Protein AF-A0A7S1MUQ2-F1 (afdb_monomer)

Foldseek 3Di:
DDDDFDQDDDPDPPDDPQSVVPPDDPDTDRPCPVDPDDDCLAPVLVVDDDDQSVVQNVQQVLLLVLVQCVCVVPVDDPRDHCHNNPDPTDRDCPPVSSVSSVVSVVVVVVVVVVVVVVD

Radius of gyration: 20.49 Å; Cα contacts (8 Å, |Δi|>4): 85; chains: 1; bounding box: 57×33×40 Å

InterPro domains:
  IPR013618 Protein O-mannosyl-transferase TMTC, DUF1736 [PF08409] (35-108)
  IPR052384 O-mannosyl-transferase TMTC [PTHR44216] (30-117)

Organism: Hemiselmis andersenii (NCBI:txid464988)

Solvent-accessible surface area (backbone atoms only — not comparable to full-atom values): 7551 Å² total; per-residue (Å²): 132,81,92,74,77,66,90,82,60,99,85,47,95,85,59,52,79,60,62,65,70,60,73,83,71,100,71,85,61,57,82,55,84,84,47,88,75,72,50,62,54,56,37,46,66,75,71,50,71,67,91,60,27,66,56,22,38,53,49,33,55,51,30,44,53,48,64,45,50,47,46,81,82,54,76,81,66,80,84,71,60,48,37,76,59,73,39,74,78,37,81,56,84,84,42,70,64,52,56,56,27,50,53,46,55,52,50,52,52,52,52,49,54,50,52,63,72,75,107

Sequence (119 aa):
GECQVVTKVKGDPNISAWDVAGTVAPGIYSHSSCQPNFLQSENPARFLRGPHAPRTRLLTWTYLVAFNAKLLVWPSTLLADYSANTVPLLEHFSDPRVALTVIFFLSLFLLSALALRAA

Secondary structure (DSSP, 8-state):
---------TT-TT--HHHHHT-SSS----GGGSS----TTT-HHHH--STTHHHHHHHHHHHHHHHHGGGGT---SPPP-SGGGSS-----TTSHHHHHHHHHHHHHHHHHHHHHHH-

pLDDT: mean 78.04, std 20.93, range [34.03, 98.06]

Structure (mmCIF, N/CA/C/O backbone):
data_AF-A0A7S1MUQ2-F1
#
_entry.id   AF-A0A7S1MUQ2-F1
#
loop_
_atom_site.group_PDB
_atom_site.id
_atom_site.type_symbol
_atom_site.label_atom_id
_atom_site.label_alt_id
_atom_site.label_comp_id
_atom_site.label_asym_id
_atom_site.label_entity_id
_atom_site.label_seq_id
_atom_site.pdbx_PDB_ins_code
_atom_site.Cartn_x
_atom_site.Cartn_y
_atom_site.Cartn_z
_atom_site.occupancy
_atom_site.B_iso_or_equiv
_atom_site.auth_seq_id
_atom_site.auth_comp_id
_atom_site.auth_asym_id
_atom_site.auth_atom_id
_atom_site.pdbx_PDB_model_num
ATOM 1 N N . GLY A 1 1 ? 25.018 15.062 13.226 1.00 48.44 1 GLY A N 1
ATOM 2 C CA . GLY A 1 1 ? 26.323 14.868 12.573 1.00 48.44 1 GLY A CA 1
ATOM 3 C C . GLY A 1 1 ? 26.291 15.625 11.273 1.00 48.44 1 GLY A C 1
ATOM 4 O O . GLY A 1 1 ? 25.295 15.512 10.571 1.00 48.44 1 GLY A O 1
ATOM 5 N N . GLU A 1 2 ? 27.296 16.452 11.011 1.00 51.16 2 GLU A N 1
ATOM 6 C CA . GLU A 1 2 ? 27.385 17.221 9.767 1.00 51.16 2 GLU A CA 1
ATOM 7 C C . GLU A 1 2 ? 27.573 16.292 8.562 1.00 51.16 2 GLU A 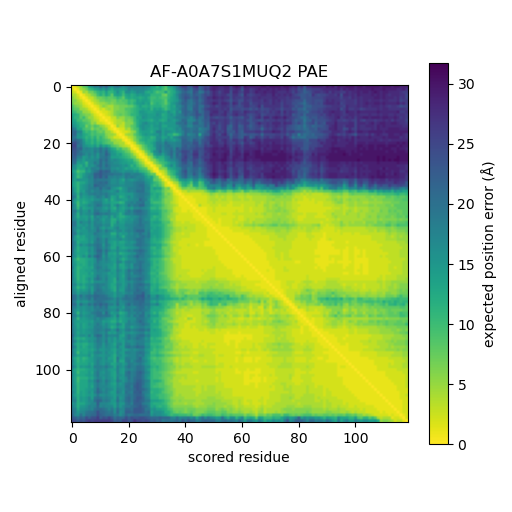C 1
ATOM 9 O O . GLU A 1 2 ? 28.198 15.235 8.665 1.00 51.16 2 GLU A O 1
ATOM 14 N N . CYS A 1 3 ? 26.984 16.685 7.432 1.00 53.78 3 CYS A N 1
ATOM 15 C CA . CYS A 1 3 ? 27.062 15.965 6.166 1.00 53.78 3 CYS A CA 1
ATOM 16 C C . CYS A 1 3 ? 28.535 15.770 5.774 1.00 53.78 3 CYS A C 1
ATOM 18 O O . CYS A 1 3 ? 29.266 16.750 5.646 1.00 53.78 3 CYS A O 1
ATOM 20 N N . GLN A 1 4 ? 28.976 14.519 5.607 1.00 45.34 4 GLN A N 1
ATOM 21 C CA . GLN A 1 4 ? 30.359 14.197 5.243 1.00 45.34 4 GLN A CA 1
ATOM 22 C C . GLN A 1 4 ? 30.490 13.733 3.794 1.00 45.34 4 GLN A C 1
ATOM 24 O O . GLN A 1 4 ? 29.615 13.068 3.238 1.00 45.34 4 GLN A O 1
ATOM 29 N N . VAL A 1 5 ? 31.592 14.153 3.172 1.00 54.09 5 VAL A N 1
ATOM 30 C CA . VAL A 1 5 ? 31.854 13.978 1.745 1.00 54.09 5 VAL A CA 1
ATOM 31 C C . VAL A 1 5 ? 32.284 12.546 1.508 1.00 54.09 5 VAL A C 1
ATOM 33 O O . VAL A 1 5 ? 33.321 12.134 2.017 1.00 54.09 5 VAL A O 1
ATOM 36 N N . VAL A 1 6 ? 31.534 11.798 0.704 1.00 52.62 6 VAL A N 1
ATOM 37 C CA . VAL A 1 6 ? 31.959 10.470 0.251 1.00 52.62 6 VAL A CA 1
ATOM 38 C C . VAL A 1 6 ? 32.171 10.517 -1.254 1.00 52.62 6 VAL A C 1
ATOM 40 O O . VAL A 1 6 ? 31.268 10.893 -2.001 1.00 52.62 6 VAL A O 1
ATOM 43 N N . THR A 1 7 ? 33.368 10.147 -1.701 1.00 52.50 7 THR A N 1
ATOM 44 C CA . THR A 1 7 ? 33.697 9.976 -3.118 1.00 52.50 7 THR A CA 1
ATOM 45 C C . THR A 1 7 ? 33.436 8.522 -3.520 1.00 52.50 7 THR A C 1
ATOM 47 O O . THR A 1 7 ? 33.852 7.590 -2.834 1.00 52.50 7 THR A O 1
ATOM 50 N N . LYS A 1 8 ? 32.701 8.314 -4.615 1.00 54.75 8 LYS A N 1
ATOM 51 C CA . LYS A 1 8 ? 32.398 6.992 -5.193 1.00 54.75 8 LYS A CA 1
ATOM 52 C C . LYS A 1 8 ? 32.934 6.948 -6.620 1.00 54.75 8 LYS A C 1
ATOM 54 O O . LYS A 1 8 ? 32.822 7.943 -7.336 1.00 54.75 8 LYS A O 1
ATOM 59 N N . VAL A 1 9 ? 33.532 5.829 -7.030 1.00 52.62 9 VAL A N 1
ATOM 60 C CA . VAL A 1 9 ? 34.177 5.681 -8.350 1.00 52.62 9 VAL A CA 1
ATOM 61 C C . VAL A 1 9 ? 33.378 4.757 -9.266 1.00 52.62 9 VAL A C 1
ATOM 63 O O . VAL A 1 9 ? 32.795 3.765 -8.833 1.00 52.62 9 VAL A O 1
ATOM 66 N N . LYS A 1 10 ? 33.352 5.079 -10.567 1.00 44.72 10 LYS A N 1
ATOM 67 C CA . LYS A 1 10 ? 32.670 4.292 -11.607 1.00 44.72 10 LYS A CA 1
ATOM 68 C C . LYS A 1 10 ? 33.197 2.848 -11.607 1.00 44.72 10 LYS A C 1
ATOM 70 O O . LYS A 1 10 ? 34.329 2.619 -12.017 1.00 44.72 10 LYS A O 1
ATOM 75 N N . GLY A 1 11 ? 32.369 1.898 -11.164 1.00 49.25 11 GLY A N 1
ATOM 76 C CA . GLY A 1 11 ? 32.735 0.484 -10.981 1.00 49.25 11 GLY A CA 1
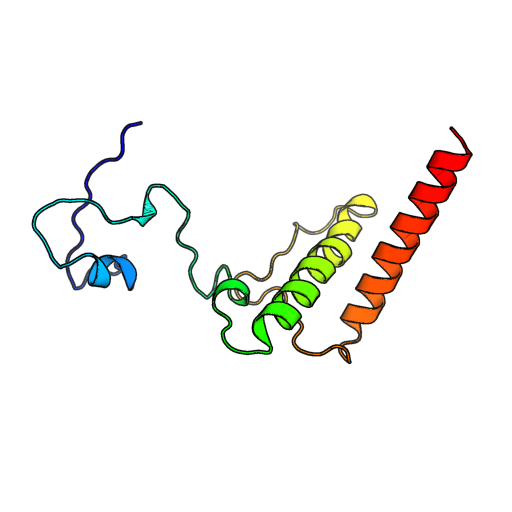ATOM 77 C C . GLY A 1 11 ? 32.486 -0.052 -9.566 1.00 49.25 11 GLY A C 1
ATOM 78 O O . GLY A 1 11 ? 32.515 -1.264 -9.372 1.00 49.25 11 GLY A O 1
ATOM 79 N N . ASP A 1 12 ? 32.194 0.819 -8.596 1.00 54.53 12 ASP A N 1
ATOM 80 C CA . ASP A 1 12 ? 31.776 0.398 -7.258 1.00 54.53 12 ASP A CA 1
ATOM 81 C C . ASP A 1 12 ? 30.440 -0.372 -7.309 1.00 54.53 12 ASP A C 1
ATOM 83 O O . ASP A 1 12 ? 29.466 0.145 -7.852 1.00 54.53 12 ASP A O 1
ATOM 87 N N . PRO A 1 13 ? 30.308 -1.553 -6.676 1.00 54.47 13 PRO A N 1
ATOM 88 C CA . PRO A 1 13 ? 29.037 -2.291 -6.629 1.00 54.47 13 PRO A CA 1
ATOM 89 C C . PRO A 1 13 ? 27.956 -1.570 -5.806 1.00 54.47 13 PRO A C 1
ATOM 91 O O . PRO A 1 13 ? 26.782 -1.917 -5.873 1.00 54.47 13 PRO A O 1
ATOM 94 N N . ASN A 1 14 ? 28.358 -0.548 -5.046 1.00 49.97 14 ASN A N 1
ATOM 95 C CA . ASN A 1 14 ? 27.488 0.324 -4.263 1.00 49.97 14 ASN A CA 1
ATOM 96 C C . ASN A 1 14 ? 27.228 1.673 -4.960 1.00 49.97 14 ASN A C 1
ATOM 98 O O . ASN A 1 14 ? 26.823 2.621 -4.290 1.00 49.97 14 ASN A O 1
ATOM 102 N N . ILE A 1 15 ? 27.526 1.789 -6.262 1.00 55.69 15 ILE A N 1
ATOM 103 C CA . ILE A 1 15 ? 27.238 2.983 -7.059 1.00 55.69 15 ILE A CA 1
ATOM 104 C C . ILE A 1 15 ? 25.808 2.898 -7.601 1.00 55.69 15 ILE A C 1
ATOM 106 O O . ILE A 1 15 ? 25.453 2.007 -8.372 1.00 55.69 15 ILE A O 1
ATOM 110 N N . SER A 1 16 ? 24.956 3.823 -7.178 1.00 51.03 16 SER A N 1
ATOM 111 C CA . SER A 1 16 ? 23.619 3.981 -7.742 1.00 51.03 16 SER A CA 1
ATOM 112 C C . SER A 1 16 ? 23.663 4.941 -8.934 1.00 51.03 16 SER A C 1
ATOM 114 O O . SER A 1 16 ? 24.597 5.728 -9.096 1.00 51.03 16 SER A O 1
ATOM 116 N N . ALA A 1 17 ? 22.634 4.927 -9.782 1.00 46.81 17 ALA A N 1
ATOM 117 C CA . ALA A 1 17 ? 22.557 5.809 -10.952 1.00 46.81 17 ALA A CA 1
ATOM 118 C C . ALA A 1 17 ? 22.685 7.317 -10.614 1.00 46.81 17 ALA A C 1
ATOM 120 O O . ALA A 1 17 ? 23.065 8.111 -11.474 1.00 46.81 17 ALA A O 1
ATOM 121 N N . TRP A 1 18 ? 22.431 7.713 -9.361 1.00 41.28 18 TRP A N 1
ATOM 122 C CA . TRP A 1 18 ? 22.567 9.091 -8.877 1.00 41.28 18 TRP A CA 1
ATOM 123 C C . TRP A 1 18 ? 23.992 9.471 -8.458 1.00 41.28 18 TRP A C 1
ATOM 125 O O . TRP A 1 18 ? 24.335 10.649 -8.500 1.00 41.28 18 TRP A O 1
ATOM 135 N N . ASP A 1 19 ? 24.850 8.495 -8.156 1.00 48.44 19 ASP A N 1
ATOM 136 C CA . ASP A 1 19 ? 26.279 8.731 -7.920 1.00 48.44 19 ASP A CA 1
ATOM 137 C C . ASP A 1 19 ? 27.024 9.008 -9.238 1.00 48.44 19 ASP A C 1
ATOM 139 O O . ASP A 1 19 ? 28.003 9.748 -9.266 1.00 48.44 19 ASP A O 1
ATOM 143 N N . VAL A 1 20 ? 26.517 8.475 -10.357 1.00 47.56 20 VAL A N 1
ATOM 144 C CA . VAL A 1 20 ? 27.025 8.759 -11.709 1.00 47.56 20 VAL A CA 1
ATOM 145 C C . VAL A 1 20 ? 26.496 10.102 -12.230 1.00 47.56 20 VAL A C 1
ATOM 147 O O . VAL A 1 20 ? 27.231 10.838 -12.880 1.00 47.56 20 VAL A O 1
ATOM 150 N N . ALA A 1 21 ? 25.254 10.475 -11.904 1.00 46.00 21 ALA A N 1
ATOM 151 C CA . ALA A 1 21 ? 24.659 11.751 -12.318 1.00 46.00 21 ALA A CA 1
ATOM 152 C C . ALA A 1 21 ? 25.178 12.977 -11.532 1.00 46.00 21 ALA A C 1
ATOM 154 O O . ALA A 1 21 ? 25.013 14.103 -11.994 1.00 46.00 21 ALA A O 1
ATOM 155 N N . GLY A 1 22 ? 25.837 12.779 -10.383 1.00 47.38 22 GLY A N 1
ATOM 156 C CA 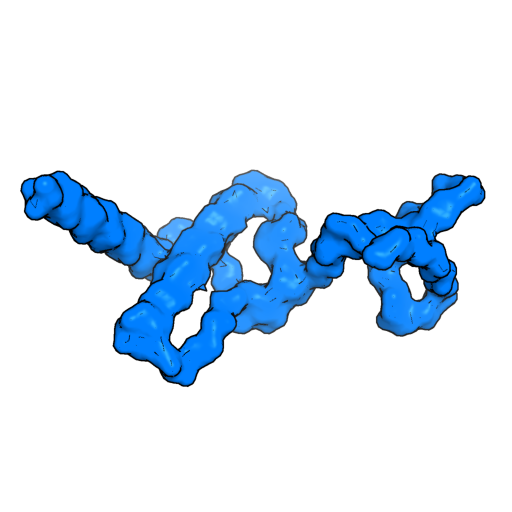. GLY A 1 22 ? 26.466 13.844 -9.586 1.00 47.38 22 GLY A CA 1
ATOM 157 C C . GLY A 1 22 ? 27.791 14.386 -10.144 1.00 47.38 22 GLY A C 1
ATOM 158 O O . GLY A 1 22 ? 28.450 15.183 -9.482 1.00 47.38 22 GLY A O 1
ATOM 159 N N . THR A 1 23 ? 28.216 13.964 -11.340 1.00 43.97 23 THR A N 1
ATOM 160 C CA . THR A 1 23 ? 29.537 14.297 -11.897 1.00 43.97 23 THR A CA 1
ATOM 161 C C . THR A 1 23 ? 29.508 15.383 -12.971 1.00 43.97 23 THR A C 1
ATOM 163 O O . THR A 1 23 ? 29.946 15.136 -14.085 1.00 43.97 23 THR A O 1
ATOM 166 N N . VAL A 1 24 ? 29.088 16.614 -12.648 1.00 39.84 24 VAL A N 1
ATOM 167 C CA . VAL A 1 24 ? 29.611 17.803 -13.359 1.00 39.84 24 VAL A CA 1
ATOM 168 C C . VAL A 1 24 ? 29.623 19.045 -12.448 1.00 39.84 24 VAL A C 1
ATOM 170 O O . VAL A 1 24 ? 28.635 19.766 -12.383 1.00 39.84 24 VAL A O 1
ATOM 173 N N . ALA A 1 25 ? 30.752 19.273 -11.759 1.00 34.03 25 ALA A N 1
ATOM 174 C CA 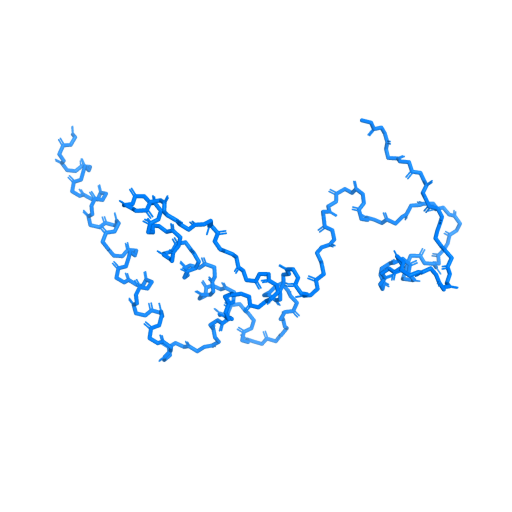. ALA A 1 25 ? 31.351 20.557 -11.321 1.00 34.03 25 ALA A CA 1
ATOM 175 C C . ALA A 1 25 ? 32.058 20.414 -9.951 1.00 34.03 25 ALA A C 1
ATOM 177 O O . ALA A 1 25 ? 31.615 19.633 -9.108 1.00 34.03 25 ALA A O 1
ATOM 178 N N . PRO A 1 26 ? 33.191 21.112 -9.726 1.00 45.09 26 PRO A N 1
ATOM 179 C CA . PRO A 1 26 ? 34.098 20.833 -8.616 1.00 45.09 26 PRO A CA 1
ATOM 180 C C . PRO A 1 26 ? 33.496 21.314 -7.289 1.00 45.09 26 PRO A C 1
ATOM 182 O O . PRO A 1 26 ? 33.550 22.494 -6.956 1.00 45.09 26 PRO A O 1
ATOM 185 N N . GLY A 1 27 ? 32.906 20.370 -6.553 1.00 39.06 27 GLY A N 1
ATOM 186 C CA . GLY A 1 27 ? 32.251 20.608 -5.269 1.00 39.06 27 GLY A CA 1
ATOM 187 C C . GLY A 1 27 ? 31.251 19.508 -4.898 1.00 39.06 27 GLY A C 1
ATOM 188 O O . GLY A 1 27 ? 30.057 19.731 -4.969 1.00 39.06 27 GLY A O 1
ATOM 189 N N . ILE A 1 28 ? 31.759 18.324 -4.538 1.00 50.25 28 ILE A N 1
ATOM 190 C CA . ILE A 1 28 ? 31.472 17.627 -3.268 1.00 50.25 28 ILE A CA 1
ATOM 191 C C . ILE A 1 28 ? 29.982 17.372 -2.836 1.00 50.25 28 ILE A C 1
ATOM 193 O O . ILE A 1 28 ? 29.193 18.294 -2.676 1.00 50.25 28 ILE A O 1
ATOM 197 N N . TYR A 1 29 ? 29.710 16.085 -2.504 1.00 44.03 29 TYR A N 1
ATOM 198 C CA . TYR A 1 29 ? 28.503 15.342 -2.022 1.00 44.03 29 TYR A CA 1
ATOM 199 C C . TYR A 1 29 ? 27.513 14.783 -3.080 1.00 44.03 29 TYR A C 1
ATOM 201 O O . TYR A 1 29 ? 27.099 15.475 -4.001 1.00 44.03 29 TYR A O 1
ATOM 209 N N . SER A 1 30 ? 27.054 13.531 -2.894 1.00 50.50 30 SER A N 1
ATOM 210 C CA . SER A 1 30 ? 25.847 12.984 -3.551 1.00 50.50 30 SER A CA 1
ATOM 211 C C . SER A 1 30 ? 24.627 13.328 -2.687 1.00 50.50 30 SER A C 1
ATOM 213 O O . SER A 1 30 ? 24.626 13.063 -1.488 1.00 50.50 30 SER A O 1
ATOM 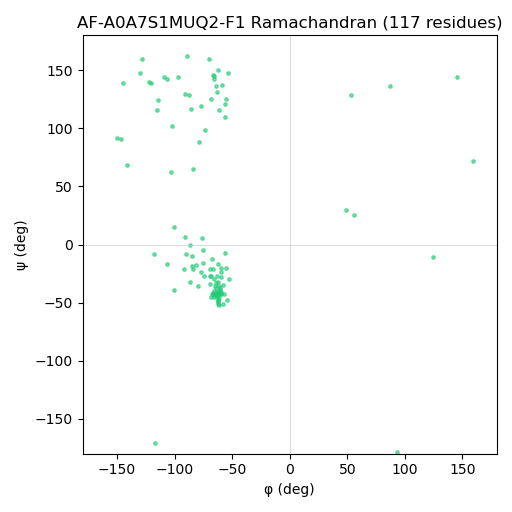215 N N . HIS A 1 31 ? 23.588 13.920 -3.284 1.00 41.50 31 HIS A N 1
ATOM 216 C CA . HIS A 1 31 ? 22.396 14.508 -2.635 1.00 41.50 31 HIS A CA 1
ATOM 217 C C . HIS A 1 31 ? 21.590 13.543 -1.717 1.00 41.50 31 HIS A C 1
ATOM 219 O O . HIS A 1 31 ? 20.660 13.952 -1.020 1.00 41.50 31 HIS A O 1
ATOM 225 N N . SER A 1 32 ? 21.939 12.253 -1.708 1.00 46.28 32 SER A N 1
ATOM 226 C CA . SER A 1 32 ? 21.311 11.153 -0.953 1.00 46.28 32 SER A CA 1
ATOM 227 C C . SER A 1 32 ? 21.349 11.272 0.570 1.00 46.28 32 SER A C 1
ATOM 229 O O . SER A 1 32 ? 20.664 10.525 1.259 1.00 46.28 32 SER A O 1
ATOM 231 N N . SER A 1 33 ? 22.194 12.131 1.129 1.00 44.66 33 SER A N 1
ATOM 232 C CA . SER A 1 33 ? 22.435 12.184 2.575 1.00 44.66 33 SER A CA 1
ATOM 233 C C . SER A 1 33 ? 21.455 13.076 3.351 1.00 44.66 33 SER A C 1
ATOM 235 O O . SER A 1 33 ? 21.541 13.117 4.576 1.00 44.66 33 SER A O 1
ATOM 237 N N . CYS A 1 34 ? 20.484 13.724 2.687 1.00 48.28 34 CYS A N 1
ATOM 238 C CA . CYS A 1 34 ? 19.395 14.462 3.359 1.00 48.28 34 CYS A CA 1
ATOM 239 C C . CYS A 1 34 ? 17.979 13.918 3.070 1.00 48.28 34 CYS A C 1
ATOM 241 O O . CYS A 1 34 ? 17.023 14.342 3.717 1.00 48.28 34 CYS A O 1
ATOM 243 N N . GLN A 1 35 ? 17.822 12.969 2.139 1.00 44.59 35 GLN A N 1
ATOM 244 C CA . GLN A 1 35 ? 16.583 12.210 1.921 1.00 44.59 35 GLN A CA 1
ATOM 245 C C . GLN A 1 35 ? 16.912 10.770 1.505 1.00 44.59 35 GLN A C 1
ATOM 247 O O . GLN A 1 35 ? 17.799 10.582 0.673 1.00 44.59 35 GLN A O 1
ATOM 252 N N . PRO A 1 36 ? 16.189 9.755 2.017 1.00 49.06 36 PRO A N 1
ATOM 253 C CA . PRO A 1 36 ? 16.428 8.369 1.637 1.00 49.06 36 PRO A CA 1
ATOM 254 C C . PRO A 1 36 ? 16.183 8.172 0.133 1.00 49.06 36 PRO A C 1
ATOM 256 O O . PRO A 1 36 ? 15.071 8.332 -0.387 1.00 49.06 36 PRO A O 1
ATOM 259 N N . ASN A 1 37 ? 17.250 7.822 -0.582 1.00 60.00 37 ASN A N 1
ATOM 260 C CA . ASN A 1 37 ? 17.195 7.476 -1.994 1.00 60.00 37 ASN A CA 1
ATOM 261 C C . ASN A 1 37 ? 16.688 6.038 -2.159 1.00 60.00 37 ASN A C 1
ATOM 263 O O . ASN A 1 37 ? 17.477 5.106 -2.218 1.00 60.00 37 ASN A O 1
ATOM 267 N N . PHE A 1 38 ? 15.364 5.866 -2.244 1.00 63.56 38 PHE A N 1
ATOM 268 C CA . PHE A 1 38 ? 14.761 4.548 -2.484 1.00 63.56 38 PHE A CA 1
ATOM 269 C C . PHE A 1 38 ? 15.133 3.974 -3.850 1.00 63.56 38 PHE A C 1
ATOM 271 O O . PHE A 1 38 ? 15.030 4.676 -4.861 1.00 63.56 38 PHE A O 1
ATOM 278 N N . LEU A 1 39 ? 15.458 2.684 -3.880 1.00 76.62 39 LEU A N 1
ATOM 279 C CA . LEU A 1 39 ? 15.541 1.877 -5.094 1.00 76.62 39 LEU A CA 1
ATOM 280 C C . LEU A 1 39 ? 14.145 1.639 -5.690 1.00 76.62 39 LEU A C 1
ATOM 282 O O . LEU A 1 39 ? 13.125 1.726 -5.003 1.00 76.62 39 LEU A O 1
ATOM 286 N N . GLN A 1 40 ? 14.077 1.288 -6.978 1.00 78.06 40 GLN A N 1
ATOM 287 C CA . GLN A 1 40 ? 12.801 0.927 -7.613 1.00 78.06 40 GLN A CA 1
ATOM 288 C C . GLN A 1 40 ? 12.168 -0.317 -6.986 1.00 78.06 40 GLN A C 1
ATOM 290 O O . GLN A 1 40 ? 10.948 -0.389 -6.900 1.00 78.06 40 GLN A O 1
ATOM 295 N N . SER A 1 41 ? 12.986 -1.254 -6.509 1.00 81.69 41 SER A N 1
ATOM 296 C CA . SER A 1 41 ? 12.525 -2.407 -5.737 1.00 81.69 41 SER A CA 1
ATOM 297 C C . SER A 1 41 ? 11.936 -2.013 -4.383 1.00 81.69 41 SER A C 1
ATOM 299 O O . SER A 1 41 ? 11.054 -2.703 -3.900 1.00 81.69 41 SER A O 1
ATOM 301 N N . GLU A 1 42 ? 12.387 -0.920 -3.769 1.00 82.88 42 GLU A N 1
ATOM 302 C CA . GLU A 1 42 ? 11.911 -0.466 -2.454 1.00 82.88 42 GLU A CA 1
ATOM 303 C C . GLU A 1 42 ? 10.671 0.425 -2.567 1.00 82.88 42 GLU A C 1
ATOM 305 O O . GLU A 1 42 ? 9.806 0.427 -1.701 1.00 82.88 42 GLU A O 1
ATOM 310 N N . ASN A 1 43 ? 10.550 1.208 -3.642 1.00 85.19 43 ASN A N 1
ATOM 311 C CA . ASN A 1 43 ? 9.380 2.059 -3.846 1.00 85.19 43 ASN A CA 1
ATOM 312 C C . ASN A 1 43 ? 8.935 2.114 -5.308 1.00 85.19 43 ASN A C 1
ATOM 314 O O . ASN A 1 43 ? 9.024 3.172 -5.940 1.00 85.19 43 ASN A O 1
ATO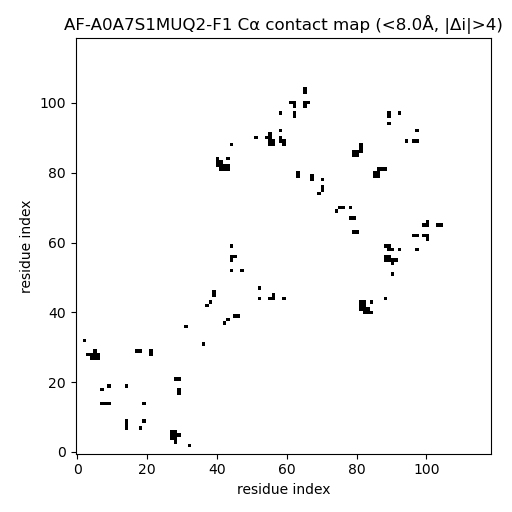M 318 N N . PRO A 1 44 ? 8.416 1.003 -5.856 1.00 87.88 44 PRO A N 1
ATOM 319 C CA . PRO A 1 44 ? 8.012 0.929 -7.256 1.00 87.88 44 PRO A CA 1
ATOM 320 C C . PRO A 1 44 ? 6.951 1.981 -7.614 1.00 87.88 44 PRO A C 1
ATOM 322 O O . PRO A 1 44 ? 7.003 2.575 -8.693 1.00 87.88 44 PRO A O 1
ATOM 325 N N . ALA A 1 45 ? 6.038 2.302 -6.689 1.00 86.12 45 ALA A N 1
ATOM 326 C CA . ALA A 1 45 ? 4.974 3.285 -6.906 1.00 86.12 45 ALA A CA 1
ATOM 327 C C . ALA A 1 45 ? 5.507 4.711 -7.147 1.00 86.12 45 ALA A C 1
ATOM 329 O O . ALA A 1 45 ? 4.922 5.474 -7.927 1.00 86.12 45 ALA A O 1
ATOM 330 N N . ARG A 1 46 ? 6.638 5.080 -6.524 1.00 81.12 46 ARG A N 1
ATOM 331 C CA . ARG A 1 46 ? 7.306 6.375 -6.743 1.00 81.12 46 ARG A CA 1
ATOM 332 C C . ARG A 1 46 ? 7.832 6.516 -8.169 1.00 81.12 46 ARG A C 1
ATOM 334 O O . ARG A 1 46 ? 7.774 7.611 -8.724 1.00 81.12 46 ARG A O 1
ATOM 341 N N . PHE A 1 47 ? 8.308 5.427 -8.768 1.00 83.88 47 PHE A N 1
ATOM 342 C CA . PHE A 1 47 ? 8.949 5.451 -10.085 1.00 83.88 47 PHE A CA 1
ATOM 343 C C . PHE A 1 47 ? 7.975 5.373 -11.267 1.00 83.88 47 PHE A C 1
ATOM 345 O O . PHE A 1 47 ? 8.387 5.638 -12.396 1.00 83.88 47 PHE A O 1
ATOM 352 N N . LEU A 1 48 ? 6.688 5.089 -11.029 1.00 84.25 48 LEU A N 1
ATOM 353 C CA . LEU A 1 48 ? 5.658 5.148 -12.072 1.00 84.25 48 LEU A CA 1
ATOM 354 C C . LEU A 1 48 ? 5.565 6.545 -12.704 1.00 84.25 48 LEU A C 1
ATOM 356 O O . LEU A 1 48 ? 5.559 7.561 -12.001 1.00 84.25 48 LEU A O 1
ATOM 360 N N . ARG A 1 49 ? 5.435 6.585 -14.035 1.00 86.38 49 ARG A N 1
ATOM 361 C CA . ARG A 1 49 ? 5.267 7.807 -14.835 1.00 86.38 49 ARG A CA 1
ATOM 362 C C . ARG A 1 49 ? 4.058 7.699 -15.760 1.00 86.38 49 ARG A C 1
ATOM 364 O O . ARG A 1 49 ? 3.611 6.609 -16.091 1.00 86.38 49 ARG A O 1
ATOM 371 N N . GLY A 1 50 ? 3.561 8.847 -16.212 1.00 84.88 50 GLY A N 1
ATOM 372 C CA . GLY A 1 50 ? 2.422 8.928 -17.124 1.00 84.88 50 GLY A CA 1
ATOM 373 C C . GLY A 1 50 ? 1.073 9.089 -16.410 1.00 84.88 50 GLY A C 1
ATOM 374 O O . GLY A 1 50 ? 1.017 9.183 -15.182 1.00 84.88 50 GLY A O 1
ATOM 375 N N . PRO A 1 51 ? -0.031 9.139 -17.173 1.00 90.31 51 PRO A N 1
ATOM 376 C CA . PRO A 1 51 ? -1.347 9.545 -16.665 1.00 90.31 51 PRO A CA 1
ATOM 377 C C . PRO A 1 51 ? -1.958 8.570 -15.647 1.00 90.31 51 PRO A C 1
ATOM 379 O O . PRO A 1 51 ? -2.809 8.955 -14.852 1.00 90.31 51 PRO A O 1
ATOM 382 N N . HIS A 1 52 ? -1.519 7.310 -15.636 1.00 87.56 52 HIS A N 1
ATOM 383 C CA . HIS A 1 52 ? -1.997 6.286 -14.705 1.00 87.56 52 HIS A CA 1
ATOM 384 C C . HIS A 1 52 ? -1.256 6.302 -13.355 1.00 87.56 52 HIS A C 1
ATOM 386 O O . HIS A 1 52 ? -1.792 5.803 -12.369 1.00 87.56 52 HIS A O 1
ATOM 392 N N . ALA A 1 53 ? -0.067 6.912 -13.271 1.00 88.75 53 ALA A N 1
ATOM 393 C CA . ALA A 1 53 ? 0.748 6.945 -12.056 1.00 88.75 53 ALA A CA 1
ATOM 394 C C . ALA A 1 53 ? 0.025 7.490 -10.802 1.00 88.75 53 ALA A C 1
ATOM 396 O O . ALA A 1 53 ? 0.101 6.832 -9.761 1.00 88.75 53 ALA A O 1
ATOM 397 N N . PRO A 1 54 ? -0.696 8.635 -10.835 1.00 93.25 54 PRO A N 1
ATOM 398 C CA . PRO A 1 54 ? -1.389 9.131 -9.644 1.00 93.25 54 PRO A CA 1
ATOM 399 C C . PRO A 1 54 ? -2.497 8.180 -9.179 1.00 93.25 54 PRO A C 1
ATOM 401 O O . PRO A 1 54 ? -2.649 7.963 -7.979 1.00 93.25 54 PRO A O 1
ATOM 404 N N . ARG A 1 55 ? -3.218 7.555 -10.121 1.00 94.56 55 ARG A N 1
ATOM 405 C CA . ARG A 1 55 ? -4.243 6.550 -9.813 1.00 94.56 55 ARG A CA 1
ATOM 406 C C . ARG A 1 55 ? -3.625 5.348 -9.108 1.00 94.56 55 ARG A C 1
ATOM 408 O O . ARG A 1 55 ? -4.084 4.984 -8.032 1.00 94.56 55 ARG A O 1
ATOM 415 N N . THR A 1 56 ? -2.572 4.766 -9.680 1.00 94.94 56 THR A N 1
ATOM 416 C CA . THR A 1 56 ? -1.921 3.583 -9.106 1.00 94.94 56 THR A CA 1
ATOM 417 C C . THR A 1 56 ? -1.363 3.864 -7.712 1.00 94.94 56 THR A C 1
ATOM 419 O O . THR A 1 56 ? -1.503 3.034 -6.816 1.00 94.94 56 THR A O 1
ATOM 422 N N . ARG A 1 57 ? -0.789 5.054 -7.490 1.00 93.62 57 ARG A N 1
ATOM 423 C CA . ARG A 1 57 ? -0.315 5.484 -6.165 1.00 93.62 57 ARG A CA 1
ATOM 424 C C . ARG A 1 57 ? -1.456 5.578 -5.160 1.00 93.62 57 ARG A C 1
ATOM 426 O O . ARG A 1 57 ? -1.361 4.970 -4.100 1.00 93.62 57 ARG A O 1
ATOM 433 N N . LEU A 1 58 ? -2.541 6.273 -5.507 1.00 95.62 58 LEU A N 1
ATOM 434 C CA . LEU A 1 58 ? -3.703 6.416 -4.629 1.00 95.62 58 LEU A CA 1
ATOM 435 C C . LEU A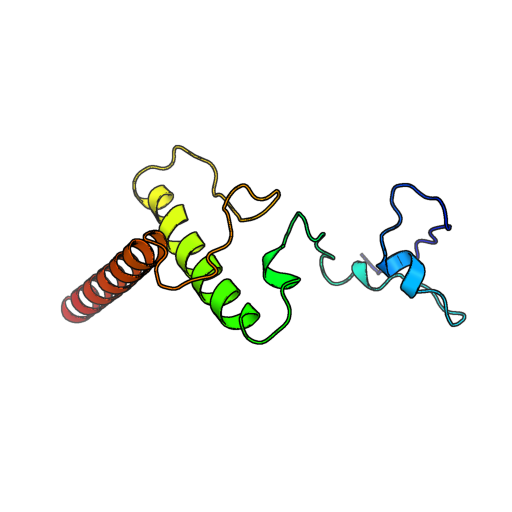 1 58 ? -4.284 5.051 -4.247 1.00 95.62 58 LEU A C 1
ATOM 437 O O . LEU A 1 58 ? -4.451 4.772 -3.060 1.00 95.62 58 LEU A O 1
ATOM 441 N N . LEU A 1 59 ? -4.549 4.193 -5.237 1.00 96.25 59 LEU A N 1
ATOM 442 C CA . LEU A 1 59 ? -5.115 2.863 -5.008 1.00 96.25 59 LEU A CA 1
ATOM 443 C C . LEU A 1 59 ? -4.187 1.996 -4.153 1.00 96.25 59 LEU A C 1
ATOM 445 O O . LEU A 1 59 ? -4.636 1.380 -3.193 1.00 96.25 59 LEU A O 1
ATOM 449 N N . THR A 1 60 ? -2.889 1.982 -4.458 1.00 95.62 60 THR A N 1
ATOM 450 C CA . THR A 1 60 ? -1.922 1.143 -3.736 1.00 95.62 60 THR A CA 1
ATOM 451 C C . THR A 1 60 ? -1.716 1.627 -2.301 1.00 95.62 60 THR A C 1
ATOM 453 O O . THR A 1 60 ? -1.734 0.819 -1.377 1.00 95.62 60 THR A O 1
ATOM 456 N N . TRP A 1 61 ? -1.551 2.934 -2.079 1.00 93.69 61 TRP A N 1
ATOM 457 C CA . TRP A 1 61 ? -1.311 3.477 -0.739 1.00 93.69 61 TRP A CA 1
ATOM 458 C C . TRP A 1 61 ? -2.526 3.336 0.173 1.00 93.69 61 TRP A C 1
ATOM 460 O O . TRP A 1 61 ? -2.380 2.923 1.320 1.00 93.69 61 TRP A O 1
ATOM 470 N N . THR A 1 62 ? -3.729 3.615 -0.334 1.00 95.50 62 THR A N 1
ATOM 471 C CA . THR A 1 62 ? -4.960 3.431 0.451 1.00 95.50 62 THR A CA 1
ATOM 472 C C . THR A 1 62 ? -5.215 1.956 0.757 1.00 95.50 62 THR A C 1
ATOM 474 O O . THR A 1 62 ? -5.558 1.622 1.892 1.00 95.50 62 THR A O 1
ATOM 477 N N . TYR A 1 63 ? -4.958 1.062 -0.202 1.00 96.44 63 TYR A N 1
ATOM 478 C CA . TYR A 1 63 ? -5.036 -0.377 0.028 1.00 96.44 63 TYR A CA 1
ATOM 479 C C . TYR A 1 63 ? -4.038 -0.855 1.086 1.00 96.44 63 TYR A C 1
ATOM 481 O O . TYR A 1 63 ? -4.414 -1.649 1.941 1.00 96.44 63 TYR A O 1
ATOM 489 N N . LEU A 1 64 ? -2.793 -0.364 1.089 1.00 95.31 64 LEU A N 1
ATOM 490 C CA . LEU A 1 64 ? -1.807 -0.740 2.109 1.00 95.31 64 LEU A CA 1
ATOM 491 C C . LEU A 1 64 ? -2.259 -0.373 3.525 1.00 95.31 64 LEU A C 1
ATOM 493 O O . LEU A 1 64 ? -2.028 -1.152 4.449 1.00 95.31 64 LEU A O 1
ATOM 497 N N . VAL A 1 65 ? -2.931 0.768 3.705 1.00 94.94 65 VAL A N 1
ATOM 498 C CA . VAL A 1 65 ? -3.522 1.131 5.003 1.00 94.94 65 VAL A CA 1
ATOM 499 C C . VAL A 1 65 ? -4.586 0.106 5.403 1.00 94.94 65 VAL A C 1
ATOM 501 O O . VAL A 1 65 ? -4.521 -0.441 6.502 1.00 94.94 65 VAL A O 1
ATOM 504 N N . ALA A 1 66 ? -5.518 -0.213 4.501 1.00 95.12 66 ALA A N 1
ATOM 505 C CA . ALA A 1 66 ? -6.580 -1.186 4.762 1.00 95.12 66 ALA A CA 1
ATOM 506 C C . ALA A 1 66 ? -6.034 -2.605 5.021 1.00 95.12 66 ALA A C 1
ATOM 508 O O . ALA A 1 66 ? -6.456 -3.279 5.959 1.00 95.12 66 ALA A O 1
ATOM 509 N N . PHE A 1 67 ? -5.058 -3.050 4.229 1.00 94.44 67 PHE A N 1
ATOM 510 C CA . PHE A 1 67 ? -4.418 -4.358 4.360 1.00 94.44 67 PHE A CA 1
ATOM 511 C C . PHE A 1 67 ? -3.700 -4.510 5.702 1.00 94.44 67 PHE A C 1
ATOM 513 O O . PHE A 1 67 ? -3.804 -5.553 6.347 1.00 94.44 67 PHE A O 1
ATOM 520 N N . ASN A 1 68 ? -2.986 -3.471 6.139 1.00 94.75 68 ASN A N 1
ATOM 521 C CA . ASN A 1 68 ? -2.240 -3.505 7.392 1.00 94.75 68 ASN A CA 1
ATOM 522 C C . ASN A 1 68 ? -3.113 -3.240 8.622 1.00 94.75 68 ASN A C 1
ATOM 524 O O . ASN A 1 68 ? -2.729 -3.640 9.718 1.00 94.75 68 ASN A O 1
ATOM 528 N N . ALA A 1 69 ? -4.315 -2.675 8.468 1.00 93.81 69 ALA A N 1
ATOM 529 C CA . ALA A 1 69 ? -5.258 -2.502 9.574 1.00 93.81 69 ALA A CA 1
ATOM 530 C C . ALA A 1 69 ? -5.661 -3.827 10.244 1.00 93.81 69 ALA A C 1
ATOM 532 O O . ALA A 1 69 ? -6.054 -3.825 11.409 1.00 93.81 69 ALA A O 1
ATOM 533 N N . LYS A 1 70 ? -5.483 -4.971 9.565 1.00 90.81 70 LYS A N 1
ATOM 534 C CA . LYS A 1 70 ? -5.643 -6.303 10.172 1.00 90.81 70 LYS A CA 1
ATOM 535 C C . LYS A 1 70 ? -4.810 -6.480 11.447 1.00 90.81 70 LYS A C 1
ATOM 537 O O . LYS A 1 70 ? -5.242 -7.196 12.340 1.00 90.81 70 LYS A O 1
ATOM 542 N N . LEU A 1 71 ? -3.666 -5.797 11.561 1.00 92.81 71 LEU A N 1
ATOM 543 C CA . LEU A 1 71 ? -2.804 -5.810 12.748 1.00 92.81 71 LEU A CA 1
ATOM 544 C C . LEU A 1 71 ? -3.513 -5.311 14.008 1.00 92.81 71 LEU A C 1
ATOM 546 O O . LEU A 1 71 ? -3.163 -5.734 15.103 1.00 92.81 71 LEU A O 1
ATOM 550 N N . LEU A 1 72 ? -4.509 -4.434 13.853 1.00 90.19 72 LEU A N 1
ATOM 551 C CA . LEU A 1 72 ? -5.291 -3.904 14.969 1.00 90.19 72 LEU A CA 1
ATOM 552 C C . LEU A 1 72 ? -6.190 -4.974 15.598 1.00 90.19 72 LEU A C 1
ATOM 554 O O . LEU A 1 72 ? -6.515 -4.884 16.776 1.00 90.19 72 LEU A O 1
ATOM 558 N N . VAL A 1 73 ? -6.592 -5.975 14.811 1.00 89.69 73 VAL A N 1
ATOM 559 C CA . VAL A 1 73 ? -7.457 -7.077 15.255 1.00 89.69 73 VAL A CA 1
ATOM 560 C C . VAL A 1 73 ? -6.635 -8.330 15.553 1.00 89.69 73 VAL A C 1
ATOM 562 O O . VAL A 1 73 ? -6.922 -9.052 16.503 1.00 89.69 73 VAL A O 1
ATOM 565 N N . TRP A 1 74 ? -5.613 -8.598 14.737 1.00 90.38 74 TRP A N 1
ATOM 566 C CA . TRP A 1 74 ? -4.833 -9.829 14.768 1.00 90.38 74 TRP A CA 1
ATOM 567 C C . TRP A 1 74 ? -3.356 -9.571 14.397 1.00 90.38 74 TRP A C 1
ATOM 569 O O . TRP A 1 74 ? -2.978 -9.623 13.219 1.00 90.38 74 TRP A O 1
ATOM 579 N N . PRO A 1 75 ? -2.489 -9.289 15.388 1.00 89.56 75 PRO A N 1
ATOM 580 C CA . PRO A 1 75 ? -1.097 -8.907 15.158 1.00 89.56 75 PRO A CA 1
ATOM 581 C C . PRO A 1 75 ? -0.179 -10.128 14.981 1.00 89.56 75 PRO A C 1
ATOM 583 O O . PRO A 1 75 ? 0.701 -10.378 15.799 1.00 89.56 75 PRO A O 1
ATOM 586 N N . SER A 1 76 ? -0.375 -10.917 13.921 1.00 89.12 76 SER A N 1
ATOM 587 C CA . SER A 1 76 ? 0.430 -12.134 13.687 1.00 89.12 76 SER A CA 1
ATOM 588 C C . SER A 1 76 ? 1.452 -12.036 12.557 1.00 89.12 76 SER A C 1
ATOM 590 O O . SER A 1 76 ? 2.335 -12.882 12.464 1.00 89.12 76 SER A O 1
ATOM 592 N N . THR A 1 77 ? 1.327 -11.056 11.662 1.00 85.94 77 THR A N 1
ATOM 593 C CA . THR A 1 77 ? 2.243 -10.867 10.524 1.00 85.94 77 THR A CA 1
ATOM 594 C C . THR A 1 77 ? 2.849 -9.482 10.588 1.00 85.94 77 THR A C 1
ATOM 596 O O . THR A 1 77 ? 2.109 -8.541 10.844 1.00 85.94 77 THR A O 1
ATOM 599 N N . LEU A 1 78 ? 4.141 -9.337 10.291 1.00 86.50 78 LEU A N 1
ATOM 600 C CA . LEU A 1 78 ? 4.775 -8.023 10.166 1.00 86.50 78 LEU A CA 1
ATOM 601 C C . LEU A 1 78 ? 4.001 -7.129 9.176 1.00 86.50 78 LEU A C 1
ATOM 603 O O . LEU A 1 78 ? 3.415 -7.627 8.210 1.00 86.50 78 LEU A O 1
ATOM 607 N N . LEU A 1 79 ? 4.002 -5.818 9.431 1.00 88.69 79 LEU A N 1
ATOM 608 C CA . LEU A 1 79 ? 3.444 -4.820 8.521 1.00 88.69 79 LEU A CA 1
ATOM 609 C C . LEU A 1 79 ? 4.103 -4.963 7.145 1.00 88.69 79 LEU A C 1
ATOM 611 O O . LEU A 1 79 ? 5.328 -4.947 7.042 1.00 88.69 79 LEU A O 1
ATOM 615 N N . ALA A 1 80 ? 3.289 -5.129 6.106 1.00 90.19 80 ALA A N 1
ATOM 616 C CA . ALA A 1 80 ? 3.775 -5.308 4.745 1.00 90.19 80 ALA A CA 1
ATOM 617 C C . ALA A 1 80 ? 3.753 -3.982 3.985 1.00 90.19 80 ALA A C 1
ATOM 619 O O . ALA A 1 80 ? 2.821 -3.184 4.129 1.00 90.19 80 ALA A O 1
ATOM 620 N N . ASP A 1 81 ? 4.743 -3.784 3.128 1.00 90.50 81 ASP A N 1
ATOM 621 C CA . ASP A 1 81 ? 4.804 -2.696 2.162 1.00 90.50 81 ASP A CA 1
ATOM 622 C C . ASP A 1 81 ? 4.800 -3.250 0.722 1.00 90.50 81 ASP A C 1
ATOM 624 O O . ASP A 1 81 ? 4.502 -4.416 0.489 1.00 90.50 81 ASP A O 1
ATOM 628 N N . TYR A 1 82 ? 5.041 -2.397 -0.275 1.00 86.06 82 TYR A N 1
ATOM 629 C CA . TYR A 1 82 ? 5.187 -2.809 -1.681 1.00 86.06 82 TYR A CA 1
ATOM 630 C C . TYR A 1 82 ? 6.644 -3.125 -2.053 1.00 86.06 82 TYR A C 1
ATOM 632 O O . TYR A 1 82 ? 6.950 -3.315 -3.234 1.00 86.06 82 TYR A O 1
ATOM 640 N N . SER A 1 83 ? 7.556 -3.122 -1.075 1.00 88.50 83 SER A N 1
ATOM 641 C CA . SER A 1 83 ? 8.974 -3.360 -1.324 1.00 88.50 83 SER A CA 1
ATOM 642 C C . SER A 1 83 ? 9.174 -4.790 -1.796 1.00 88.50 83 SER A C 1
ATOM 644 O O . SER A 1 83 ? 8.450 -5.706 -1.399 1.00 88.50 83 SER A O 1
ATOM 646 N N . ALA A 1 84 ? 10.142 -4.978 -2.686 1.00 86.69 84 ALA A N 1
ATOM 647 C CA . ALA A 1 84 ? 10.438 -6.243 -3.345 1.00 86.69 84 ALA A CA 1
ATOM 648 C C . ALA A 1 84 ? 9.190 -6.924 -3.948 1.00 86.69 84 ALA A C 1
ATOM 650 O O . ALA A 1 84 ? 9.124 -8.149 -4.016 1.00 86.69 84 ALA A O 1
ATOM 651 N N . ASN A 1 85 ? 8.191 -6.134 -4.368 1.00 85.06 85 ASN A N 1
ATOM 652 C CA . ASN A 1 85 ? 6.907 -6.603 -4.894 1.00 85.06 85 ASN A CA 1
ATOM 653 C C . ASN A 1 85 ? 6.132 -7.541 -3.944 1.00 85.06 85 ASN A C 1
ATOM 655 O O . ASN A 1 85 ? 5.295 -8.322 -4.398 1.00 85.06 85 ASN A O 1
ATOM 659 N N . THR A 1 86 ? 6.366 -7.454 -2.632 1.00 90.50 86 THR A N 1
ATOM 660 C CA . THR A 1 86 ? 5.640 -8.255 -1.627 1.00 90.50 86 THR A CA 1
ATOM 661 C C . THR A 1 86 ? 4.137 -7.966 -1.636 1.00 90.50 86 THR A C 1
ATOM 663 O O . THR A 1 86 ? 3.327 -8.885 -1.511 1.00 90.50 86 THR A O 1
ATOM 666 N N . VAL A 1 87 ? 3.752 -6.709 -1.880 1.00 93.00 87 VAL A N 1
ATOM 667 C CA . VAL A 1 87 ? 2.389 -6.312 -2.252 1.00 93.00 87 VAL A CA 1
ATOM 668 C C . VAL A 1 87 ? 2.387 -5.738 -3.677 1.00 93.00 87 VAL A C 1
ATOM 670 O O . VAL A 1 87 ? 2.972 -4.676 -3.905 1.00 93.00 87 VAL A O 1
ATOM 673 N N . PRO A 1 88 ? 1.708 -6.384 -4.648 1.00 94.88 88 PRO A N 1
ATOM 674 C CA . PRO A 1 88 ? 1.614 -5.873 -6.015 1.00 94.88 88 PRO A CA 1
ATOM 675 C C . PRO A 1 88 ? 0.828 -4.564 -6.084 1.00 94.88 88 PRO A C 1
ATOM 677 O O . PRO A 1 88 ? -0.201 -4.431 -5.415 1.00 94.88 88 PRO A O 1
ATOM 680 N N . LEU A 1 89 ? 1.261 -3.646 -6.951 1.00 95.38 89 LEU A N 1
ATOM 681 C CA . LEU A 1 89 ? 0.582 -2.372 -7.189 1.00 95.38 89 LEU A CA 1
ATOM 682 C C . LEU A 1 89 ? -0.832 -2.583 -7.752 1.00 95.38 89 LEU A C 1
ATOM 684 O O . LEU A 1 89 ? -1.109 -3.567 -8.439 1.00 95.38 89 LEU A O 1
ATOM 688 N N . LEU A 1 90 ? -1.736 -1.653 -7.442 1.00 96.69 90 LEU A N 1
ATOM 689 C CA . LEU A 1 90 ? -3.115 -1.661 -7.932 1.00 96.69 90 LEU A CA 1
ATOM 690 C C . LEU A 1 90 ? -3.254 -0.655 -9.075 1.00 96.69 90 LEU A C 1
A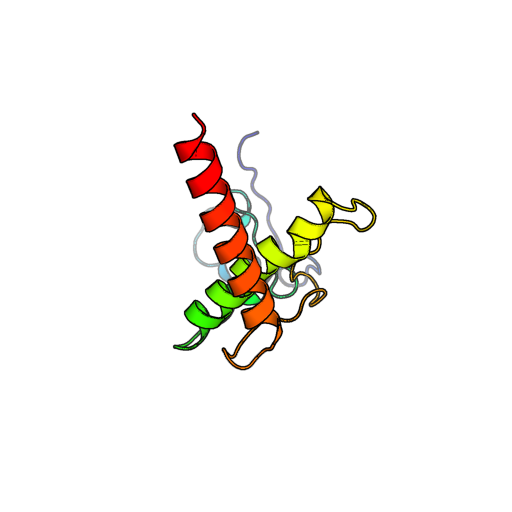TOM 692 O O . LEU A 1 90 ? -3.343 0.549 -8.845 1.00 96.69 90 LEU A O 1
ATOM 696 N N . GLU A 1 91 ? -3.279 -1.140 -10.313 1.00 95.19 91 GLU A N 1
ATOM 697 C CA . GLU A 1 91 ? -3.268 -0.276 -11.504 1.00 95.19 91 GLU A CA 1
ATOM 698 C C . GLU A 1 91 ? -4.665 0.097 -12.020 1.00 95.19 91 GLU A C 1
ATOM 700 O O . GLU A 1 91 ? -4.833 1.114 -12.710 1.00 95.19 91 GLU A O 1
ATOM 705 N N . HIS A 1 92 ? -5.675 -0.701 -11.661 1.00 95.75 92 HIS A N 1
ATOM 706 C CA . HIS A 1 92 ? -7.037 -0.618 -12.181 1.00 95.75 92 HIS A CA 1
ATOM 707 C C . HIS A 1 92 ? -8.076 -0.602 -11.058 1.00 95.75 92 HIS A C 1
ATOM 709 O O . HIS A 1 92 ? -7.916 -1.256 -10.032 1.00 95.75 92 HIS A O 1
ATOM 715 N N . PHE A 1 93 ? -9.189 0.099 -11.288 1.00 96.50 93 PHE A N 1
ATOM 716 C CA . PHE A 1 93 ? -10.326 0.127 -10.359 1.00 96.50 93 PHE A CA 1
ATOM 717 C C . PHE A 1 93 ? -11.084 -1.204 -10.280 1.00 96.50 93 PHE A C 1
ATOM 719 O O . PHE A 1 93 ? -11.774 -1.448 -9.299 1.00 96.50 93 PHE A O 1
ATOM 726 N N . SER A 1 94 ? -10.958 -2.055 -11.300 1.00 96.38 94 SER A N 1
ATOM 727 C CA . SER A 1 94 ? -11.586 -3.379 -11.349 1.00 96.38 94 SER A CA 1
ATOM 728 C C . SER A 1 94 ? -10.894 -4.415 -10.462 1.00 96.38 94 SER A C 1
ATOM 730 O O . SER A 1 94 ? -11.360 -5.549 -10.381 1.00 96.38 94 SER A O 1
ATOM 732 N N . ASP A 1 95 ? -9.775 -4.064 -9.826 1.00 97.25 95 ASP A N 1
ATOM 733 C CA . ASP A 1 95 ? -9.101 -4.954 -8.889 1.00 97.25 95 ASP A CA 1
ATOM 734 C C . ASP A 1 95 ? -9.970 -5.130 -7.625 1.00 97.25 95 ASP A C 1
A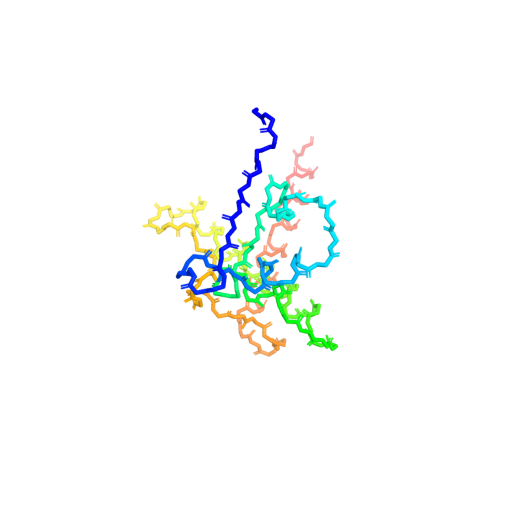TOM 736 O O . ASP A 1 95 ? -10.330 -4.135 -6.985 1.00 97.25 95 ASP A O 1
ATOM 740 N N . PRO A 1 96 ? -10.311 -6.368 -7.221 1.00 96.56 96 PRO A N 1
ATOM 741 C CA . PRO A 1 96 ? -11.186 -6.619 -6.072 1.00 96.56 96 PRO A CA 1
ATOM 742 C C . PRO A 1 96 ? -10.637 -6.049 -4.755 1.00 96.56 96 PRO A C 1
ATOM 744 O O . PRO A 1 96 ? -11.405 -5.733 -3.844 1.00 96.56 96 PRO A O 1
ATOM 747 N N . ARG A 1 97 ? -9.317 -5.845 -4.652 1.00 96.62 97 ARG A N 1
ATOM 748 C CA . ARG A 1 97 ? -8.675 -5.210 -3.491 1.00 96.62 97 ARG A CA 1
ATOM 749 C C . ARG A 1 97 ? -9.125 -3.757 -3.297 1.00 96.62 97 ARG A C 1
ATOM 751 O O . ARG A 1 97 ? -9.169 -3.271 -2.164 1.00 96.62 97 ARG A O 1
ATOM 758 N N . VAL A 1 98 ? -9.524 -3.071 -4.371 1.00 97.62 98 VAL A N 1
ATOM 759 C CA . VAL A 1 98 ? -10.093 -1.716 -4.292 1.00 97.62 98 VAL A CA 1
ATOM 760 C C . VAL A 1 98 ? -11.417 -1.736 -3.531 1.00 97.62 98 VAL A C 1
ATOM 762 O O . VAL A 1 98 ? -11.627 -0.886 -2.668 1.00 97.62 98 VAL A O 1
ATOM 765 N N . ALA A 1 99 ? -12.275 -2.734 -3.763 1.00 96.12 99 ALA A N 1
ATOM 766 C CA . ALA A 1 99 ? -13.544 -2.861 -3.046 1.00 96.12 99 ALA A CA 1
ATOM 767 C C . ALA A 1 99 ? -13.329 -3.044 -1.533 1.00 96.12 99 ALA A C 1
ATOM 769 O O . ALA A 1 99 ? -13.981 -2.373 -0.735 1.00 96.12 99 ALA A O 1
ATOM 770 N N . LEU A 1 100 ? -12.355 -3.874 -1.135 1.00 93.38 100 LEU A N 1
ATOM 771 C CA . LEU A 1 100 ? -11.973 -4.038 0.276 1.00 93.38 100 LEU A CA 1
ATOM 772 C C . LEU A 1 100 ? -11.498 -2.720 0.901 1.00 93.38 100 LEU A C 1
ATOM 774 O O . LEU A 1 100 ? -11.868 -2.395 2.028 1.00 93.38 100 LEU A O 1
ATOM 778 N N . THR A 1 101 ? -10.723 -1.938 0.149 1.00 96.75 101 THR A N 1
ATOM 779 C CA . THR A 1 101 ? -10.241 -0.621 0.585 1.00 96.75 101 THR A CA 1
ATOM 780 C C . THR A 1 101 ? -11.404 0.345 0.816 1.00 96.75 101 THR A C 1
ATOM 782 O O . THR A 1 101 ? -11.458 1.015 1.844 1.00 96.75 101 THR A O 1
ATOM 785 N N . VAL A 1 102 ? -12.375 0.386 -0.103 1.00 97.50 102 VAL A N 1
ATOM 786 C CA . VAL A 1 102 ? -13.573 1.231 0.024 1.00 97.50 102 VAL A CA 1
ATOM 787 C C . VAL A 1 102 ? -14.398 0.837 1.248 1.00 97.50 102 VAL A C 1
ATOM 789 O O . VAL A 1 102 ? -14.750 1.706 2.042 1.00 97.50 102 VAL A O 1
ATOM 792 N N . ILE A 1 103 ? -14.659 -0.459 1.444 1.00 96.81 103 ILE A N 1
ATOM 793 C CA . ILE A 1 103 ? -15.403 -0.960 2.611 1.00 96.81 103 ILE A CA 1
ATOM 794 C C . ILE A 1 103 ? -14.714 -0.540 3.915 1.00 96.81 103 ILE A C 1
ATOM 796 O O . ILE A 1 103 ? -15.385 -0.090 4.842 1.00 96.81 103 ILE A O 1
ATOM 800 N N . PHE A 1 104 ? -13.384 -0.636 3.975 1.00 96.06 104 PHE A N 1
ATOM 801 C CA . PHE A 1 104 ? -12.603 -0.235 5.142 1.00 96.06 104 PHE A CA 1
ATOM 802 C C . PHE A 1 104 ? -12.724 1.263 5.463 1.00 96.06 104 PHE A C 1
ATOM 804 O O . PHE A 1 104 ? -13.002 1.631 6.601 1.00 96.06 104 PHE A O 1
ATOM 811 N N . PHE A 1 105 ? -12.558 2.152 4.479 1.00 97.19 105 PHE A N 1
ATOM 812 C CA . PHE A 1 105 ? -12.687 3.591 4.737 1.00 97.19 105 PHE A CA 1
ATOM 813 C C . PHE A 1 105 ? -14.134 4.006 5.044 1.00 97.19 105 PHE A C 1
ATOM 815 O O . PHE A 1 105 ? -14.346 4.885 5.879 1.00 97.19 105 PHE A O 1
ATOM 822 N N . LEU A 1 106 ? -15.131 3.354 4.433 1.00 98.06 106 LEU A N 1
ATOM 823 C CA . LEU A 1 106 ? -16.541 3.573 4.765 1.00 98.06 106 LEU A CA 1
ATOM 824 C C . LEU A 1 106 ? -16.862 3.136 6.198 1.00 98.06 106 LEU A C 1
ATOM 826 O O . LEU A 1 106 ? -17.537 3.873 6.914 1.00 98.06 106 LEU A O 1
ATOM 830 N N . SER A 1 107 ? -16.369 1.976 6.643 1.00 96.44 107 SER A N 1
ATOM 831 C CA . SER A 1 107 ? -16.592 1.517 8.017 1.00 96.44 107 SER A CA 1
ATOM 832 C C . SER A 1 107 ? -15.917 2.440 9.031 1.00 96.44 107 SER A C 1
ATOM 834 O O . SER A 1 107 ? -16.562 2.833 10.000 1.00 96.44 107 SER A O 1
ATOM 836 N N . LEU A 1 108 ? -14.679 2.878 8.776 1.00 95.88 108 LEU A N 1
ATOM 837 C CA . LEU A 1 108 ? -13.996 3.866 9.617 1.00 95.88 108 LEU A CA 1
ATOM 838 C C . LEU A 1 108 ? -14.753 5.194 9.699 1.00 95.88 108 LEU A C 1
ATOM 840 O O . LEU A 1 108 ? -14.869 5.760 10.784 1.00 95.88 108 LEU A O 1
ATOM 844 N N . PHE A 1 109 ? -15.283 5.686 8.577 1.00 97.50 109 PHE A N 1
ATOM 845 C CA . PHE A 1 109 ? -16.080 6.911 8.552 1.00 97.50 109 PHE A CA 1
ATOM 846 C C . PHE A 1 109 ? -17.384 6.775 9.351 1.00 97.50 109 PHE A C 1
ATOM 848 O O . PHE A 1 109 ? -17.747 7.668 10.112 1.00 97.50 109 PHE A O 1
ATOM 855 N N . LEU A 1 110 ? -18.090 5.650 9.216 1.00 98.00 110 LEU A N 1
ATOM 856 C CA . LEU A 1 110 ? -19.318 5.401 9.975 1.00 98.00 110 LEU A CA 1
ATOM 857 C C . LEU A 1 110 ? -19.041 5.267 11.476 1.00 98.00 110 LEU A C 1
ATOM 859 O O . LEU A 1 110 ? -19.774 5.833 12.286 1.00 98.00 110 LEU A O 1
ATOM 863 N N . LEU A 1 111 ? -17.973 4.556 11.844 1.00 96.12 111 LEU A N 1
ATOM 864 C CA . LEU A 1 111 ? -17.548 4.401 13.234 1.00 96.12 111 LEU A CA 1
ATOM 865 C C . LEU A 1 111 ? -17.155 5.743 13.856 1.00 96.12 111 LEU A C 1
ATOM 867 O O . LEU A 1 111 ? -17.568 6.029 14.978 1.00 96.12 111 LEU A O 1
ATOM 871 N N . SER A 1 112 ? -16.411 6.588 13.136 1.00 96.88 112 SER A N 1
ATOM 872 C CA . SER A 1 112 ? -16.037 7.914 13.635 1.00 96.88 112 SER A CA 1
ATOM 873 C C . SER A 1 112 ? -17.249 8.836 13.772 1.00 96.88 112 SER A C 1
ATOM 875 O O . SER A 1 112 ? -17.393 9.500 14.795 1.00 96.88 112 SER A O 1
ATOM 877 N N . ALA A 1 113 ? -18.173 8.825 12.808 1.00 97.56 113 ALA A N 1
ATOM 878 C CA . ALA A 1 113 ? -19.419 9.581 12.897 1.00 97.56 113 ALA A CA 1
ATOM 879 C C . ALA A 1 113 ? -20.294 9.126 14.078 1.00 97.56 113 ALA A C 1
ATOM 881 O O . ALA A 1 113 ? -20.886 9.961 14.760 1.00 97.56 113 ALA A O 1
ATOM 882 N N . LEU A 1 114 ? -20.371 7.818 14.340 1.00 97.62 114 LEU A N 1
ATOM 883 C CA . LEU A 1 114 ? -21.089 7.283 15.496 1.00 97.62 114 LEU A CA 1
ATOM 884 C C . LEU A 1 114 ? -20.420 7.695 16.812 1.00 97.62 114 LEU A C 1
ATOM 886 O O . LEU A 1 114 ? -21.111 8.148 17.719 1.00 97.62 114 LEU A O 1
ATOM 890 N N . ALA A 1 115 ? -19.093 7.586 16.899 1.00 96.19 115 ALA A N 1
ATOM 891 C CA . ALA A 1 115 ? -18.339 7.989 18.082 1.00 96.19 115 ALA A CA 1
ATOM 892 C C . ALA A 1 115 ? -18.522 9.482 18.396 1.00 96.19 115 ALA A C 1
ATOM 894 O O . ALA A 1 115 ? -18.758 9.836 19.544 1.00 96.19 115 ALA A O 1
ATOM 895 N N . LEU A 1 116 ? -18.496 10.347 17.376 1.00 96.75 116 LEU A N 1
ATOM 896 C CA . LEU A 1 116 ? -18.726 11.788 17.531 1.00 96.75 116 LEU A CA 1
ATOM 897 C C . LEU A 1 116 ? -20.167 12.138 17.918 1.00 96.75 116 LEU A C 1
ATOM 899 O O . LEU A 1 116 ? -20.388 13.176 18.523 1.00 96.75 116 LEU A O 1
ATOM 903 N N . ARG A 1 117 ? -21.151 11.304 17.565 1.00 95.19 117 ARG A N 1
ATOM 904 C CA . ARG A 1 117 ? -22.543 11.471 18.022 1.00 95.19 117 ARG A CA 1
ATOM 905 C C . ARG A 1 117 ? -22.757 11.008 19.460 1.00 95.19 117 ARG A C 1
ATOM 907 O O . ARG A 1 117 ? -23.744 11.401 20.070 1.00 95.19 117 ARG A O 1
ATOM 914 N N . ALA A 1 118 ? -21.901 10.116 19.945 1.00 84.62 118 ALA A N 1
ATOM 915 C CA . ALA A 1 118 ? -21.965 9.566 21.293 1.00 84.62 118 ALA A CA 1
ATOM 916 C C . ALA A 1 118 ? -21.160 10.386 22.322 1.00 84.62 118 ALA A C 1
ATOM 918 O O . ALA A 1 118 ? -21.239 10.078 23.510 1.00 84.62 118 ALA A O 1
ATOM 919 N N . ALA A 1 119 ? -20.387 11.377 21.865 1.00 72.19 119 ALA A N 1
ATOM 920 C CA . ALA A 1 119 ? -19.610 12.318 22.674 1.00 72.19 119 ALA A CA 1
ATOM 921 C C . ALA A 1 119 ? -20.402 13.605 22.938 1.00 72.19 119 ALA A C 1
ATOM 923 O O . ALA A 1 119 ? -20.252 14.150 24.054 1.00 72.19 119 ALA A O 1
#

Mean predicted aligned error: 11.51 Å